Protein AF-A0A938QHS6-F1 (afdb_monomer_lite)

pLDDT: mean 91.11, std 10.07, range [53.88, 98.06]

Radius of gyration: 15.68 Å; chains: 1; bounding box: 27×20×45 Å

Foldseek 3Di:
DVVVVVLVVLVVVLVVVLCVLPDPVNLVVQPDPDDDVNHRSSVVSVVVSVVVSVVSVVVSVCVVVVVD

Structure (mmCIF, N/CA/C/O backbone):
data_AF-A0A938QHS6-F1
#
_entry.id   AF-A0A938QHS6-F1
#
loop_
_atom_site.group_PDB
_atom_site.id
_atom_site.type_symbol
_atom_site.label_atom_id
_atom_site.label_alt_id
_atom_site.label_comp_id
_atom_site.label_asym_id
_atom_site.label_entity_id
_atom_site.label_seq_id
_atom_site.pdbx_PDB_ins_code
_atom_site.Cartn_x
_atom_site.Cartn_y
_atom_site.Cartn_z
_atom_site.occupancy
_atom_site.B_iso_or_equiv
_atom_site.auth_seq_id
_atom_site.auth_comp_id
_atom_site.auth_asym_id
_atom_site.auth_atom_id
_atom_site.pdbx_PDB_model_num
ATOM 1 N N . MET A 1 1 ? 13.284 7.470 -27.660 1.00 55.88 1 MET A N 1
ATOM 2 C CA . MET A 1 1 ? 12.293 6.406 -27.950 1.00 55.88 1 MET A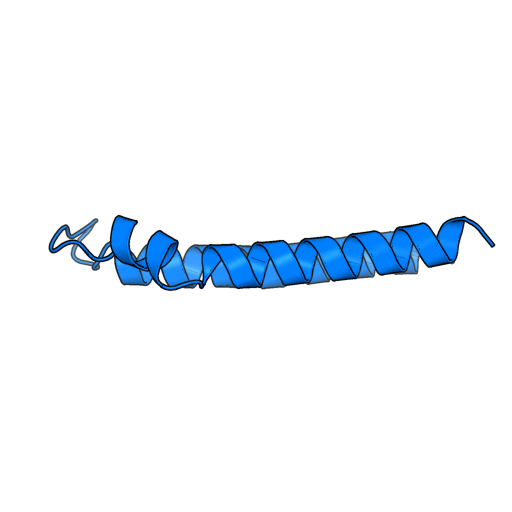 CA 1
ATOM 3 C C . MET A 1 1 ? 11.097 6.560 -27.006 1.00 55.88 1 MET A C 1
ATOM 5 O O . MET A 1 1 ? 11.267 6.357 -25.809 1.00 55.88 1 MET A O 1
ATOM 9 N N . PRO A 1 2 ? 9.906 6.942 -27.502 1.00 71.69 2 PRO A N 1
ATOM 10 C CA . PRO A 1 2 ? 8.756 7.335 -26.670 1.00 71.69 2 PRO A CA 1
ATOM 11 C C . PRO A 1 2 ? 8.203 6.208 -25.777 1.00 71.69 2 PRO A C 1
ATOM 13 O O . PRO A 1 2 ? 7.608 6.469 -24.732 1.00 71.69 2 PRO A O 1
ATOM 16 N N . ALA A 1 3 ? 8.428 4.944 -26.148 1.00 73.94 3 ALA A N 1
ATOM 17 C CA . ALA A 1 3 ? 7.975 3.795 -25.371 1.00 73.94 3 ALA A CA 1
ATOM 18 C C . ALA A 1 3 ? 8.678 3.687 -24.004 1.00 73.94 3 ALA A C 1
ATOM 20 O O . ALA A 1 3 ? 7.995 3.493 -23.002 1.00 73.94 3 ALA A O 1
ATOM 21 N N . LEU A 1 4 ? 10.004 3.868 -23.938 1.00 78.31 4 LEU A N 1
ATOM 22 C CA . LEU A 1 4 ? 10.788 3.741 -22.699 1.00 78.31 4 LEU A CA 1
ATOM 23 C C . LEU A 1 4 ? 10.393 4.794 -21.653 1.00 78.31 4 LEU A C 1
ATOM 25 O O . LEU A 1 4 ? 10.233 4.474 -20.475 1.00 78.31 4 LEU A O 1
ATOM 29 N N . GLU A 1 5 ? 10.154 6.034 -22.088 1.00 84.88 5 GLU A N 1
ATOM 30 C CA . GLU A 1 5 ? 9.652 7.087 -21.200 1.00 84.88 5 GLU A CA 1
ATOM 31 C C . GLU A 1 5 ? 8.281 6.747 -20.622 1.00 84.88 5 GLU A C 1
ATOM 33 O O . GLU A 1 5 ? 8.042 6.969 -19.434 1.00 84.88 5 GLU A O 1
ATOM 38 N N . LYS A 1 6 ? 7.384 6.176 -21.436 1.00 85.56 6 LYS A N 1
ATOM 39 C CA . LYS A 1 6 ? 6.066 5.738 -20.968 1.00 85.56 6 LYS A CA 1
ATOM 40 C C . LYS A 1 6 ? 6.195 4.647 -19.902 1.00 85.56 6 LYS A C 1
ATOM 42 O O . LYS A 1 6 ? 5.499 4.722 -18.892 1.00 85.56 6 LYS A O 1
ATOM 47 N N . ARG A 1 7 ? 7.121 3.690 -20.072 1.00 84.81 7 ARG A N 1
ATOM 48 C CA . ARG A 1 7 ? 7.415 2.659 -19.057 1.00 84.81 7 ARG A CA 1
ATOM 49 C C . ARG A 1 7 ? 7.885 3.301 -17.753 1.00 84.81 7 ARG A C 1
ATOM 51 O O . ARG A 1 7 ? 7.287 3.061 -16.710 1.00 84.81 7 ARG A O 1
ATOM 58 N N . ARG A 1 8 ? 8.902 4.169 -17.814 1.00 88.31 8 ARG A N 1
ATOM 59 C CA . ARG A 1 8 ? 9.453 4.857 -16.633 1.00 88.31 8 ARG A CA 1
ATOM 60 C C . ARG A 1 8 ? 8.392 5.674 -15.891 1.00 88.31 8 ARG A C 1
ATOM 62 O O . ARG A 1 8 ? 8.342 5.627 -14.666 1.00 88.31 8 ARG A O 1
ATOM 69 N N . LYS A 1 9 ? 7.524 6.380 -16.623 1.00 91.88 9 LYS A N 1
ATOM 70 C CA . LYS A 1 9 ? 6.397 7.131 -16.048 1.00 91.88 9 LYS A CA 1
ATOM 71 C C . LYS A 1 9 ? 5.416 6.213 -15.315 1.00 91.88 9 LYS A C 1
ATOM 73 O O . LYS A 1 9 ? 5.021 6.546 -14.208 1.00 91.88 9 LYS A O 1
ATOM 78 N N . LEU A 1 10 ? 5.064 5.056 -15.881 1.00 91.62 10 LEU A N 1
ATOM 79 C CA . LEU A 1 10 ? 4.165 4.092 -15.228 1.00 91.62 10 LEU A CA 1
ATOM 80 C C . LEU A 1 10 ? 4.757 3.528 -13.929 1.00 91.62 10 LEU A C 1
ATOM 82 O O . LEU A 1 10 ? 4.060 3.482 -12.920 1.00 91.62 10 LEU A O 1
ATOM 86 N N . TRP A 1 11 ? 6.043 3.168 -13.930 1.00 92.50 11 TRP A N 1
ATOM 87 C CA . TRP A 1 11 ? 6.746 2.735 -12.716 1.00 92.50 11 TRP A CA 1
ATOM 88 C C . TRP A 1 11 ? 6.780 3.829 -11.645 1.00 92.50 11 TRP A C 1
ATOM 90 O O . TRP A 1 11 ? 6.490 3.561 -10.481 1.00 92.50 11 TRP A O 1
ATOM 100 N N . ALA A 1 12 ? 7.083 5.070 -12.040 1.00 94.62 12 ALA A N 1
ATOM 101 C CA . ALA A 1 12 ? 7.091 6.206 -11.124 1.00 94.62 12 ALA A CA 1
ATOM 102 C C . ALA A 1 12 ? 5.697 6.482 -10.540 1.00 94.62 12 ALA A C 1
ATOM 104 O O . ALA A 1 12 ? 5.572 6.675 -9.335 1.00 94.62 12 ALA A O 1
ATOM 105 N N . LEU A 1 13 ? 4.647 6.445 -11.366 1.00 95.44 13 LEU A N 1
ATOM 106 C CA . LEU A 1 13 ? 3.264 6.627 -10.919 1.00 95.44 13 LEU A CA 1
ATOM 107 C C . LEU A 1 13 ? 2.831 5.535 -9.938 1.00 95.44 13 LEU A C 1
ATOM 109 O O . LEU A 1 13 ? 2.224 5.857 -8.921 1.00 95.44 13 LEU A O 1
ATOM 113 N N . LEU A 1 14 ? 3.170 4.270 -10.206 1.00 94.94 14 LEU A N 1
ATOM 114 C CA . LEU A 1 14 ? 2.872 3.165 -9.293 1.00 94.94 14 LEU A CA 1
ATOM 115 C C . LEU A 1 14 ? 3.578 3.355 -7.942 1.00 94.94 14 LEU A C 1
ATOM 117 O O . LEU A 1 14 ? 2.951 3.205 -6.897 1.00 94.94 14 LEU A O 1
ATOM 121 N N . GLY A 1 15 ? 4.857 3.744 -7.960 1.00 95.00 15 GLY A N 1
ATOM 122 C CA . GLY A 1 15 ? 5.615 4.038 -6.742 1.00 95.00 15 GLY A CA 1
ATOM 123 C C . GLY A 1 15 ? 5.026 5.203 -5.942 1.00 95.00 15 GLY A C 1
ATOM 124 O O . GLY A 1 15 ? 4.823 5.075 -4.738 1.00 95.00 15 GLY A O 1
ATOM 125 N N . ILE A 1 16 ? 4.691 6.312 -6.610 1.00 97.19 16 ILE A N 1
ATOM 126 C CA . ILE A 1 16 ? 4.051 7.481 -5.983 1.00 97.19 16 ILE A CA 1
ATOM 127 C C . ILE A 1 16 ? 2.692 7.101 -5.387 1.00 97.19 16 ILE A C 1
ATOM 129 O O . ILE A 1 16 ? 2.388 7.497 -4.266 1.00 97.19 16 ILE A O 1
ATOM 133 N N . LEU A 1 17 ? 1.887 6.312 -6.102 1.00 96.62 17 LEU A N 1
ATOM 134 C CA . LEU A 1 17 ? 0.587 5.853 -5.619 1.00 96.62 17 LEU A CA 1
ATOM 135 C C . LEU A 1 17 ? 0.725 5.014 -4.343 1.00 96.62 17 LEU A C 1
ATOM 137 O O . LEU A 1 17 ? 0.042 5.293 -3.362 1.00 96.62 17 LEU A O 1
ATOM 141 N N . ILE A 1 18 ? 1.623 4.024 -4.329 1.00 95.88 18 ILE A N 1
ATOM 142 C CA . ILE A 1 18 ? 1.868 3.188 -3.143 1.00 95.88 18 ILE A CA 1
ATOM 143 C C . ILE A 1 18 ? 2.391 4.045 -1.984 1.00 95.88 18 ILE A C 1
ATOM 145 O O . ILE A 1 18 ? 1.924 3.900 -0.856 1.00 95.88 18 ILE A O 1
ATOM 149 N N . PHE A 1 19 ? 3.314 4.971 -2.259 1.00 96.88 19 PHE A N 1
ATOM 150 C CA . PHE A 1 19 ? 3.834 5.898 -1.256 1.00 96.88 19 PHE A CA 1
ATOM 151 C C . PHE A 1 19 ? 2.729 6.763 -0.639 1.00 96.88 19 PHE A C 1
ATOM 153 O O . PHE A 1 19 ? 2.693 6.926 0.577 1.00 96.88 19 PHE A O 1
ATOM 160 N N . LEU A 1 20 ? 1.811 7.287 -1.456 1.00 96.88 20 LEU A N 1
ATOM 161 C CA . LEU A 1 20 ? 0.665 8.060 -0.979 1.00 96.88 20 LEU A CA 1
ATOM 162 C C . LEU A 1 20 ? -0.265 7.199 -0.122 1.00 96.88 20 LEU A C 1
ATOM 164 O O . LEU A 1 20 ? -0.597 7.607 0.987 1.00 96.88 20 LEU A O 1
ATOM 168 N N . LEU A 1 21 ? -0.637 6.004 -0.597 1.00 96.62 21 LEU A N 1
ATOM 169 C CA . LEU A 1 21 ? -1.517 5.071 0.122 1.00 96.62 21 LEU A CA 1
ATOM 170 C C . LEU A 1 21 ? -0.952 4.656 1.488 1.00 96.62 21 LEU A C 1
ATOM 172 O O . LEU A 1 21 ? -1.715 4.450 2.429 1.00 96.62 21 LEU A O 1
ATOM 176 N N . LEU A 1 22 ? 0.369 4.560 1.615 1.00 96.31 22 LEU A N 1
ATOM 177 C CA . LEU A 1 22 ? 1.046 4.235 2.873 1.00 96.31 22 LEU A CA 1
ATOM 178 C C . LEU A 1 22 ? 1.467 5.474 3.674 1.00 96.31 22 LEU A C 1
ATOM 180 O O . LEU A 1 22 ? 2.110 5.342 4.713 1.00 96.31 22 LEU A O 1
ATOM 184 N N . ASN A 1 23 ? 1.126 6.680 3.219 1.00 96.69 23 ASN A N 1
ATOM 185 C CA . ASN A 1 23 ? 1.456 7.899 3.941 1.00 96.69 23 ASN A CA 1
ATOM 186 C C . ASN A 1 23 ? 0.552 8.062 5.174 1.00 96.69 23 ASN A C 1
ATOM 188 O O . ASN A 1 23 ? -0.622 7.680 5.163 1.00 96.69 23 ASN A O 1
ATOM 192 N N . PHE A 1 24 ? 1.091 8.672 6.232 1.00 94.38 24 PHE A N 1
ATOM 193 C CA . PHE A 1 24 ? 0.411 8.808 7.522 1.00 94.38 24 PHE A CA 1
ATOM 194 C C . PHE A 1 24 ? -1.019 9.385 7.435 1.00 94.38 24 PHE A C 1
ATOM 196 O O . PHE A 1 24 ? -1.912 8.797 8.042 1.00 94.38 24 PHE A O 1
ATOM 203 N N . PRO A 1 25 ? -1.310 10.452 6.659 1.00 95.19 25 PRO A N 1
ATOM 204 C CA . PRO A 1 25 ? -2.661 10.999 6.570 1.00 95.19 25 PRO A CA 1
ATOM 205 C C . PRO A 1 25 ? -3.689 10.002 6.031 1.00 95.19 25 PRO A C 1
ATOM 207 O O . PRO A 1 25 ? -4.805 9.958 6.540 1.00 95.19 25 PRO A O 1
ATOM 210 N N . LEU A 1 26 ? -3.330 9.182 5.035 1.00 95.56 26 LEU A N 1
ATOM 211 C CA . LEU A 1 26 ? -4.253 8.175 4.504 1.00 95.56 26 LEU A CA 1
ATOM 212 C C . LEU A 1 26 ? -4.392 6.991 5.458 1.00 95.56 26 LEU A C 1
ATOM 214 O O . LEU A 1 26 ? -5.508 6.526 5.677 1.00 95.56 26 LEU A O 1
ATOM 218 N N . LEU A 1 27 ? -3.299 6.559 6.094 1.00 96.06 27 LEU A N 1
ATOM 219 C CA . LEU A 1 27 ? -3.357 5.534 7.139 1.00 96.06 27 LEU A CA 1
ATOM 220 C C . LEU A 1 27 ? -4.284 5.950 8.285 1.00 96.06 27 LEU A C 1
ATOM 222 O O . LEU A 1 27 ? -5.081 5.139 8.755 1.00 96.06 27 LEU A O 1
ATOM 226 N N . GLN A 1 28 ? -4.238 7.222 8.683 1.00 96.44 28 GLN A N 1
ATOM 227 C CA . GLN A 1 28 ? -5.039 7.745 9.786 1.00 96.44 28 GLN A CA 1
ATOM 228 C C . GLN A 1 28 ? -6.553 7.661 9.524 1.00 96.44 28 GLN A C 1
ATOM 230 O O . GLN A 1 28 ? -7.319 7.489 10.466 1.00 96.44 28 GLN A O 1
ATOM 235 N N . ILE A 1 29 ? -7.000 7.699 8.262 1.00 95.56 29 ILE A N 1
ATOM 236 C CA . ILE A 1 29 ? -8.422 7.529 7.895 1.00 95.56 29 ILE A CA 1
ATOM 237 C C . ILE A 1 29 ? -8.932 6.127 8.276 1.00 95.56 29 ILE A C 1
ATOM 239 O O . ILE A 1 29 ? -10.095 5.954 8.664 1.00 95.56 29 ILE A O 1
ATOM 243 N N . PHE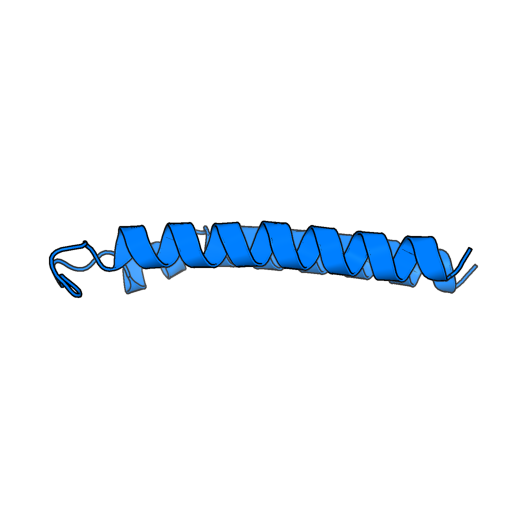 A 1 30 ? -8.066 5.117 8.159 1.00 95.31 30 PHE A N 1
ATOM 244 C CA . PHE A 1 30 ? -8.377 3.717 8.462 1.00 95.31 30 PHE A CA 1
ATOM 245 C C . PHE A 1 30 ? -7.958 3.301 9.877 1.00 95.31 30 PHE A C 1
ATOM 247 O O . PHE A 1 30 ? -8.428 2.273 10.365 1.00 95.31 30 PHE A O 1
ATOM 254 N N . ASN A 1 31 ? -7.125 4.103 10.545 1.00 95.50 31 ASN A N 1
ATOM 255 C CA . ASN A 1 31 ? -6.705 3.924 11.932 1.00 95.50 31 ASN A CA 1
ATOM 256 C C . ASN A 1 31 ? -7.802 4.366 12.915 1.00 95.50 31 ASN A C 1
ATOM 258 O O . ASN A 1 31 ? -7.683 5.366 13.621 1.00 95.50 31 ASN A O 1
ATOM 262 N N . ARG A 1 32 ? -8.902 3.619 12.911 1.00 92.25 32 ARG A N 1
ATOM 263 C CA . ARG A 1 32 ? -10.043 3.777 13.814 1.00 92.25 32 ARG A CA 1
ATOM 264 C C . ARG A 1 32 ? -10.279 2.469 14.555 1.00 92.25 32 ARG A C 1
ATOM 266 O O . ARG A 1 32 ? -10.049 1.405 13.983 1.00 92.25 32 ARG A O 1
ATOM 273 N N . ASP A 1 33 ? -10.854 2.542 15.752 1.00 92.56 33 ASP A N 1
ATOM 274 C CA . ASP A 1 33 ? -11.177 1.380 16.606 1.00 92.56 33 ASP A CA 1
ATOM 275 C C . ASP A 1 33 ? -12.327 0.506 16.060 1.00 92.56 33 ASP A C 1
ATOM 277 O O . ASP A 1 33 ? -12.984 -0.245 16.777 1.00 92.56 33 ASP A O 1
ATOM 281 N N . THR A 1 34 ? -12.609 0.604 14.761 1.00 95.38 34 THR A N 1
ATOM 282 C CA . THR A 1 34 ? -13.589 -0.228 14.078 1.00 95.38 34 THR A CA 1
ATOM 283 C C . THR A 1 34 ? -12.961 -1.566 13.714 1.00 95.38 34 THR A C 1
ATOM 285 O O . THR A 1 34 ? -11.916 -1.631 13.061 1.00 95.38 34 THR A O 1
ATOM 288 N N . LEU A 1 35 ? -13.656 -2.638 14.078 1.00 96.06 35 LEU A N 1
ATOM 289 C CA . LEU A 1 35 ? -13.337 -3.995 13.661 1.00 96.06 35 LEU A CA 1
ATOM 290 C C . LEU A 1 35 ? -14.270 -4.414 12.522 1.00 96.06 35 LEU A C 1
ATOM 292 O O . LEU A 1 35 ? -15.472 -4.155 12.569 1.00 96.06 35 LEU A O 1
ATOM 296 N N . LEU A 1 36 ? -13.732 -5.106 11.522 1.00 95.81 36 LEU A N 1
ATOM 297 C CA . LEU A 1 36 ? -14.500 -5.810 10.499 1.00 95.81 36 LEU A CA 1
ATOM 298 C C . LEU A 1 36 ? -14.228 -7.308 10.650 1.00 95.81 36 LEU A C 1
ATOM 300 O O . LEU A 1 36 ? -13.078 -7.733 10.578 1.00 95.81 36 LEU A O 1
ATOM 304 N N . ALA A 1 37 ? -15.273 -8.102 10.906 1.00 95.19 37 ALA A N 1
ATOM 305 C CA . ALA A 1 37 ? -15.148 -9.536 11.203 1.00 95.19 37 ALA A CA 1
ATOM 306 C C . ALA A 1 37 ? -14.121 -9.857 12.322 1.00 95.19 37 ALA A C 1
ATOM 308 O O . ALA A 1 37 ? -13.447 -10.880 12.281 1.00 95.19 37 ALA A O 1
ATOM 309 N N . GLY A 1 38 ? -13.980 -8.964 13.313 1.00 95.69 38 GLY A N 1
ATOM 310 C CA . GLY A 1 38 ? -13.016 -9.096 14.417 1.00 95.69 38 GLY A CA 1
ATOM 311 C C . GLY A 1 38 ? -11.597 -8.597 14.113 1.00 95.69 38 GLY A C 1
ATOM 312 O O . GLY A 1 38 ? -10.754 -8.608 15.004 1.00 95.69 38 GLY A O 1
ATOM 313 N N . ILE A 1 39 ? -11.327 -8.121 12.893 1.00 96.00 39 ILE A N 1
ATOM 314 C CA . ILE A 1 39 ? -10.007 -7.637 12.464 1.00 96.00 39 ILE A CA 1
ATOM 315 C C . ILE A 1 39 ? -10.020 -6.102 12.390 1.00 96.00 39 ILE A C 1
ATOM 317 O O . ILE A 1 39 ? -10.954 -5.538 11.813 1.00 96.00 39 ILE A O 1
ATOM 321 N N . PRO A 1 40 ? -8.999 -5.395 12.912 1.00 97.00 40 PRO A N 1
ATOM 322 C CA . PRO A 1 40 ? -8.911 -3.946 12.7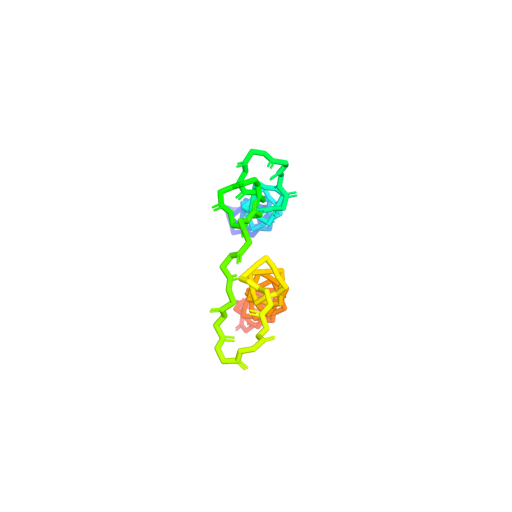67 1.00 97.00 40 PRO A CA 1
ATOM 323 C C . PRO A 1 40 ? -8.894 -3.513 11.302 1.00 97.00 40 PRO A C 1
ATOM 325 O O . PRO A 1 40 ? -8.142 -4.051 10.483 1.00 97.00 40 PRO A O 1
ATOM 328 N N . VAL A 1 41 ? -9.686 -2.490 10.978 1.00 96.75 41 VAL A N 1
ATOM 329 C CA . VAL A 1 41 ? -9.795 -1.959 9.608 1.00 96.75 41 VAL A CA 1
ATOM 330 C C . VAL A 1 41 ? -8.435 -1.517 9.057 1.00 96.75 41 VAL A C 1
ATOM 332 O O . VAL A 1 41 ? -8.157 -1.737 7.879 1.00 96.75 41 VAL A O 1
ATOM 335 N N . LEU A 1 42 ? -7.554 -0.976 9.904 1.00 96.62 42 LEU A N 1
ATOM 336 C CA . LEU A 1 42 ? -6.192 -0.605 9.518 1.00 96.62 42 LEU A CA 1
ATOM 337 C C . LEU A 1 42 ? -5.387 -1.795 8.972 1.00 96.62 42 LEU A C 1
ATOM 339 O O . LEU A 1 42 ? -4.679 -1.662 7.976 1.00 96.62 42 LEU A O 1
ATOM 343 N N . ILE A 1 43 ? -5.514 -2.970 9.594 1.00 96.38 43 ILE A N 1
ATOM 344 C CA . ILE A 1 43 ? -4.795 -4.174 9.164 1.00 96.38 43 ILE A CA 1
ATOM 345 C C . ILE A 1 43 ? -5.296 -4.624 7.794 1.00 96.38 43 ILE A C 1
ATOM 347 O O . ILE A 1 43 ? -4.487 -4.924 6.915 1.00 96.38 43 ILE A O 1
ATOM 351 N N . LEU A 1 44 ? -6.613 -4.617 7.585 1.00 97.25 44 LEU A N 1
ATOM 352 C CA . LEU A 1 44 ? -7.210 -4.951 6.290 1.00 97.25 44 LEU A CA 1
ATOM 353 C C . LEU A 1 44 ? -6.767 -3.976 5.197 1.00 97.25 44 LEU A C 1
ATOM 355 O O . LEU A 1 44 ? -6.423 -4.403 4.096 1.00 97.25 44 LEU A O 1
ATOM 359 N N . TYR A 1 45 ? -6.716 -2.681 5.514 1.00 96.81 45 TYR A N 1
ATOM 360 C CA . TYR A 1 45 ? -6.222 -1.654 4.605 1.00 96.81 45 TYR A CA 1
ATOM 361 C C . TYR A 1 45 ? -4.768 -1.909 4.187 1.00 96.81 45 TYR A C 1
ATOM 363 O O . TYR A 1 45 ? -4.472 -1.941 2.993 1.00 96.81 45 TYR A O 1
ATOM 371 N N . LEU A 1 46 ? -3.871 -2.157 5.147 1.00 97.19 46 LEU A N 1
ATOM 372 C CA . LEU A 1 46 ? -2.458 -2.431 4.862 1.00 97.19 46 LEU A CA 1
ATOM 373 C C . LEU A 1 46 ? -2.284 -3.650 3.947 1.00 97.19 46 LEU A C 1
ATOM 375 O O . LEU A 1 46 ? -1.536 -3.585 2.970 1.00 97.19 46 LEU A O 1
ATOM 379 N N . HIS A 1 47 ? -3.013 -4.736 4.215 1.00 97.31 47 HIS A N 1
ATOM 380 C CA . HIS A 1 47 ? -2.965 -5.936 3.376 1.00 97.31 47 HIS A CA 1
ATOM 381 C C . HIS A 1 47 ? -3.532 -5.679 1.976 1.00 97.31 47 HIS A C 1
ATOM 383 O O . HIS A 1 47 ? -2.958 -6.146 0.992 1.00 97.31 47 HIS A O 1
ATOM 389 N N . ALA A 1 48 ? -4.609 -4.899 1.857 1.00 97.44 48 ALA A N 1
ATOM 390 C CA . ALA A 1 48 ? -5.177 -4.529 0.564 1.00 97.44 48 ALA A CA 1
ATOM 391 C C . ALA A 1 48 ? -4.198 -3.694 -0.278 1.00 97.44 48 ALA A C 1
ATOM 393 O O . ALA A 1 48 ? -3.997 -3.996 -1.456 1.00 97.44 48 ALA A O 1
ATOM 394 N N . VAL A 1 49 ? -3.543 -2.691 0.320 1.00 97.06 49 VAL A N 1
ATOM 395 C CA . VAL A 1 49 ? -2.520 -1.879 -0.364 1.00 97.06 49 VAL A CA 1
ATOM 396 C C . VAL A 1 49 ? -1.329 -2.743 -0.786 1.00 97.06 49 VAL A C 1
ATOM 398 O O . VAL A 1 49 ? -0.818 -2.586 -1.895 1.00 97.06 49 VAL A O 1
ATOM 401 N N . TRP A 1 50 ? -0.915 -3.694 0.052 1.00 96.81 50 TRP A N 1
ATOM 402 C CA . TRP A 1 50 ? 0.182 -4.609 -0.265 1.00 96.81 50 TRP A CA 1
ATOM 403 C C . TRP A 1 50 ? -0.149 -5.550 -1.432 1.00 96.81 50 TRP A C 1
ATOM 405 O O . TRP A 1 50 ? 0.642 -5.678 -2.368 1.00 96.81 50 TRP A O 1
ATOM 415 N N . ILE A 1 51 ? -1.346 -6.144 -1.439 1.00 98.06 51 ILE A N 1
ATOM 416 C CA . ILE A 1 51 ? -1.825 -6.966 -2.560 1.00 98.06 51 ILE A CA 1
ATOM 417 C C . ILE A 1 51 ? -1.910 -6.121 -3.835 1.00 98.06 51 ILE A C 1
ATOM 419 O O . ILE A 1 51 ? -1.439 -6.555 -4.887 1.00 98.06 51 ILE A O 1
ATOM 423 N N . LEU A 1 52 ? -2.450 -4.902 -3.750 1.00 97.06 52 LEU A N 1
ATOM 424 C CA . LEU A 1 52 ? -2.529 -3.983 -4.886 1.00 97.06 52 LEU A CA 1
ATOM 425 C C . LEU A 1 52 ? -1.139 -3.660 -5.450 1.00 97.06 52 LEU A C 1
ATOM 427 O O . LEU A 1 52 ? -0.975 -3.622 -6.668 1.00 97.06 52 LEU A O 1
ATOM 431 N N . ALA A 1 53 ? -0.136 -3.478 -4.588 1.00 96.06 53 ALA A N 1
ATOM 432 C CA . ALA A 1 53 ? 1.245 -3.272 -5.008 1.00 96.06 53 ALA A CA 1
ATOM 433 C C . ALA A 1 53 ? 1.793 -4.493 -5.761 1.00 96.06 53 ALA A C 1
ATOM 435 O O . ALA A 1 53 ? 2.302 -4.339 -6.869 1.00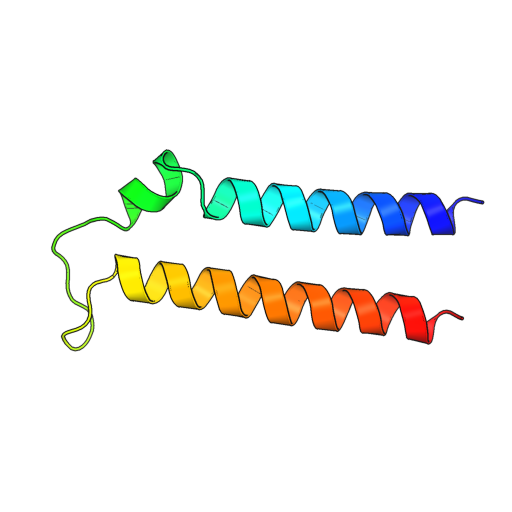 96.06 53 ALA A O 1
ATOM 436 N N . ILE A 1 54 ? 1.640 -5.705 -5.215 1.00 96.56 54 ILE A N 1
ATOM 437 C CA . ILE A 1 54 ? 2.107 -6.943 -5.863 1.00 96.56 54 ILE A CA 1
ATOM 438 C C . ILE A 1 54 ? 1.421 -7.140 -7.217 1.00 96.56 54 ILE A C 1
ATOM 440 O O . ILE A 1 54 ? 2.092 -7.377 -8.221 1.00 96.56 54 ILE A O 1
ATOM 444 N N . VAL A 1 55 ? 0.094 -7.009 -7.264 1.00 97.38 55 VAL A N 1
ATOM 445 C CA . VAL A 1 55 ? -0.685 -7.163 -8.498 1.00 97.38 55 VAL A CA 1
ATOM 446 C C . VAL A 1 55 ? -0.304 -6.084 -9.508 1.00 97.38 55 VAL A C 1
ATOM 448 O O . VAL A 1 55 ? -0.071 -6.399 -10.672 1.00 97.38 55 VAL A O 1
ATOM 451 N N . GLY A 1 56 ? -0.175 -4.829 -9.075 1.00 95.12 56 GLY A N 1
ATOM 452 C CA . GLY A 1 56 ? 0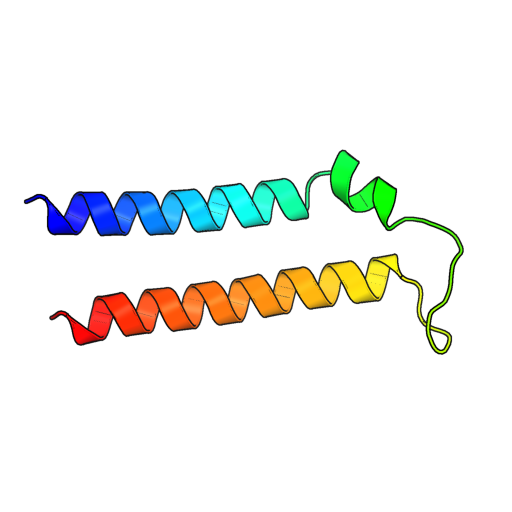.244 -3.718 -9.926 1.00 95.12 56 GLY A CA 1
ATOM 453 C C . GLY A 1 56 ? 1.629 -3.942 -10.53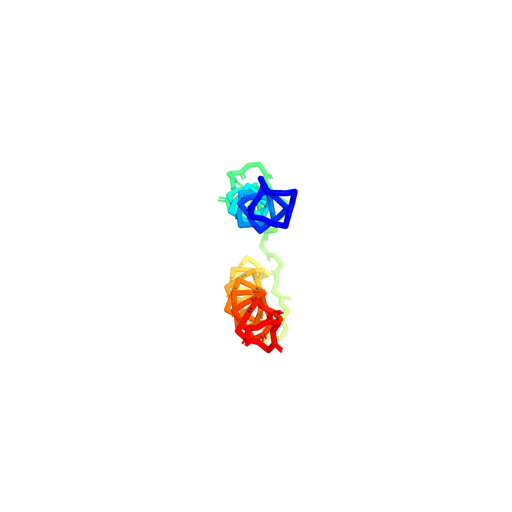0 1.00 95.12 56 GLY A C 1
ATOM 454 O O . GLY A 1 56 ? 1.806 -3.765 -11.735 1.00 95.12 56 GLY A O 1
ATOM 455 N N . LEU A 1 57 ? 2.589 -4.406 -9.727 1.00 94.12 57 LEU A N 1
ATOM 456 C CA . LEU A 1 57 ? 3.939 -4.754 -10.176 1.00 94.12 57 LEU A CA 1
ATOM 457 C C . LEU A 1 57 ? 3.931 -5.942 -11.141 1.00 94.12 57 LEU A C 1
ATOM 459 O O . LEU A 1 57 ? 4.592 -5.890 -12.178 1.00 94.12 57 LEU A O 1
ATOM 463 N N . TYR A 1 58 ? 3.169 -6.993 -10.835 1.00 94.81 58 TYR A N 1
ATOM 464 C CA . TYR A 1 58 ? 3.043 -8.172 -11.689 1.00 94.81 58 TYR A CA 1
ATOM 465 C C . TYR A 1 58 ? 2.436 -7.815 -13.048 1.00 94.81 58 TYR A C 1
ATOM 467 O O . TYR A 1 58 ? 3.000 -8.154 -14.088 1.00 94.81 58 TYR A O 1
ATOM 475 N N . VAL A 1 59 ? 1.317 -7.087 -13.052 1.00 93.56 59 VAL A N 1
ATOM 476 C CA . VAL A 1 59 ? 0.637 -6.648 -14.275 1.00 93.56 59 VAL A CA 1
ATOM 477 C C . VAL A 1 59 ? 1.536 -5.714 -15.075 1.00 93.56 59 VAL A C 1
ATOM 479 O O . VAL A 1 59 ? 1.695 -5.919 -16.276 1.00 93.56 59 VAL A O 1
ATOM 482 N N . LEU A 1 60 ? 2.171 -4.729 -14.431 1.00 91.31 60 LEU A N 1
ATOM 483 C CA . LEU A 1 60 ? 3.077 -3.811 -15.116 1.00 91.31 60 LEU A CA 1
ATOM 484 C C . LEU A 1 60 ? 4.265 -4.569 -15.717 1.00 91.31 60 LEU A C 1
ATOM 486 O O . LEU A 1 60 ? 4.557 -4.384 -16.891 1.00 91.31 60 LEU A O 1
ATOM 490 N N . SER A 1 61 ? 4.890 -5.479 -14.971 1.00 90.06 61 SER A N 1
ATOM 491 C CA . SER A 1 61 ? 5.967 -6.333 -15.481 1.00 90.06 61 SER A CA 1
ATOM 492 C C . SER A 1 61 ? 5.515 -7.137 -16.706 1.00 90.06 61 SER A C 1
ATOM 494 O O . SER A 1 61 ? 6.115 -7.031 -17.773 1.00 90.06 61 SER A O 1
ATOM 496 N N . ARG A 1 62 ? 4.376 -7.835 -16.616 1.00 89.50 62 ARG A N 1
ATOM 497 C CA . ARG A 1 62 ? 3.825 -8.650 -17.714 1.00 89.50 62 ARG A CA 1
ATOM 498 C C . ARG A 1 62 ? 3.489 -7.822 -18.952 1.00 89.50 62 ARG A C 1
ATOM 500 O O . ARG A 1 62 ? 3.802 -8.239 -20.064 1.00 89.50 62 ARG A O 1
ATOM 507 N N . LEU A 1 63 ? 2.887 -6.646 -18.775 1.00 85.19 63 LEU A N 1
ATOM 508 C CA . LEU A 1 63 ? 2.545 -5.738 -19.875 1.00 85.19 63 LEU A CA 1
ATOM 509 C C . LEU A 1 63 ? 3.781 -5.179 -20.584 1.00 85.19 63 LEU A C 1
ATOM 511 O O . LEU A 1 63 ? 3.712 -4.861 -21.772 1.00 85.19 63 LEU A O 1
ATOM 515 N N . LEU A 1 64 ? 4.889 -5.022 -19.860 1.00 79.88 64 LEU A N 1
ATOM 516 C CA . LEU A 1 64 ? 6.141 -4.523 -20.412 1.00 79.88 64 LEU A CA 1
ATOM 517 C C . LEU A 1 64 ? 6.949 -5.635 -21.091 1.00 79.88 64 LEU A C 1
ATOM 519 O O . LEU A 1 64 ? 7.469 -5.398 -22.179 1.00 79.88 64 LEU A O 1
ATOM 523 N N . THR A 1 65 ? 6.983 -6.838 -20.511 1.00 77.75 65 THR A N 1
ATOM 524 C CA . THR A 1 65 ? 7.656 -8.015 -21.086 1.00 77.75 65 THR A CA 1
ATOM 525 C C . THR A 1 65 ? 6.941 -8.564 -22.322 1.00 77.75 65 THR A C 1
ATOM 527 O O . THR A 1 65 ? 7.607 -8.990 -23.248 1.00 77.75 65 THR A O 1
ATOM 530 N N . TYR A 1 66 ? 5.605 -8.518 -22.397 1.00 64.50 66 TYR A N 1
ATOM 531 C CA . TYR A 1 66 ? 4.854 -8.979 -23.584 1.00 64.50 66 TYR A CA 1
ATOM 532 C C . TYR A 1 66 ? 5.059 -8.094 -24.830 1.00 64.50 66 TYR A C 1
ATOM 534 O O . TYR A 1 66 ? 4.683 -8.468 -25.935 1.00 64.50 66 TYR A O 1
ATOM 542 N N . ARG A 1 67 ? 5.583 -6.875 -24.657 1.00 58.38 67 ARG A N 1
ATOM 543 C CA . ARG A 1 67 ? 5.804 -5.913 -25.750 1.00 58.38 67 ARG A CA 1
ATOM 544 C C . ARG A 1 67 ? 7.236 -5.911 -26.291 1.00 58.38 67 ARG A C 1
ATOM 546 O O . ARG A 1 67 ? 7.572 -4.986 -27.031 1.00 58.38 67 ARG A O 1
ATOM 553 N N . GLU A 1 68 ? 8.054 -6.870 -25.880 1.00 53.88 68 GLU A N 1
ATOM 554 C CA . GLU A 1 68 ? 9.375 -7.167 -26.451 1.00 53.88 68 GLU A CA 1
ATOM 555 C C . GLU A 1 68 ? 9.302 -8.478 -27.230 1.00 53.88 68 GLU A C 1
ATOM 557 O O . GLU A 1 68 ? 9.940 -8.531 -28.302 1.00 53.88 68 GLU A O 1
#

Secondary structure (DSSP, 8-state):
-HHHHHHHHHHHHHHHHHHHHTSHHHHHHH-SS-EETTEEHHHHHHHHHHHHHHHHHHHHHHHHHTT-

Sequence (68 aa):
MPALEKRRKLWALLGILIFLLLNFPLLQIFNRDTLLAGIPVLILYLHAVWILAIVGLYVLSRLLTYRE